Protein AF-A0A3D5P4U0-F1 (afdb_monomer_lite)

Sequence (125 aa):
NHGEEIEGVQIWLSGAMIASYDGDTGSWTGELEVHAGEETAHMDIRMVDHDGVQVELESDHYLEVDVEDESIAEFEQDTPGEFGGHLHGVAVGETDVVFKLMHGAVGSGHADFITAAVHAHVEDH

Secondary structure (DSSP, 8-state):
-------EEEEEETTEEEEEEETTTTEEES-EEEETT-BPSPEEEEEE-TTSPBPPPPTTEEEEEEES-TTTEEEE-SSTT-SEEEEEE-SSEEEEEEEEEEESSTTT-EEEEEPPPEEEEEE--

Radius of gyration: 14.17 Å; chains: 1; bounding box: 34×30×42 Å

pLDDT: mean 95.61, std 8.93, range [38.62, 98.88]

Structure (mmCIF, N/CA/C/O backbone):
data_AF-A0A3D5P4U0-F1
#
_entry.id   AF-A0A3D5P4U0-F1
#
loop_
_atom_site.group_PDB
_atom_site.id
_atom_site.type_symbol
_atom_site.label_atom_id
_atom_site.label_alt_id
_atom_site.label_comp_id
_atom_site.label_asym_id
_atom_site.label_entity_id
_atom_site.label_seq_id
_atom_site.pdbx_PDB_ins_code
_atom_site.Cartn_x
_atom_site.Cartn_y
_atom_site.Cartn_z
_atom_site.occupancy
_atom_site.B_iso_or_equiv
_atom_site.auth_seq_id
_atom_site.auth_comp_id
_atom_site.auth_asym_id
_atom_site.auth_atom_id
_atom_site.pdbx_PDB_model_num
ATOM 1 N N . ASN A 1 1 ? 18.616 -6.698 -22.678 1.00 38.62 1 ASN A N 1
ATOM 2 C CA . ASN A 1 1 ? 18.545 -6.016 -21.382 1.00 38.62 1 ASN A CA 1
ATOM 3 C C . ASN A 1 1 ? 17.101 -5.580 -21.254 1.00 38.62 1 ASN A C 1
ATOM 5 O O . ASN A 1 1 ? 16.771 -4.497 -21.711 1.00 38.62 1 ASN A O 1
ATOM 9 N N . HIS A 1 2 ? 16.225 -6.515 -20.890 1.00 44.38 2 HIS A N 1
ATOM 10 C CA . HIS A 1 2 ? 14.882 -6.149 -20.448 1.00 44.38 2 HIS A CA 1
ATOM 11 C C . HIS A 1 2 ? 15.105 -5.662 -19.019 1.00 44.38 2 HIS A C 1
ATOM 13 O O . HIS A 1 2 ? 15.733 -6.394 -18.257 1.00 44.38 2 HIS A O 1
ATOM 19 N N . GLY A 1 3 ? 14.747 -4.414 -18.712 1.00 50.97 3 GLY A N 1
ATOM 20 C CA . GLY A 1 3 ? 14.593 -4.040 -17.307 1.00 50.97 3 GLY A CA 1
ATOM 21 C C . GLY A 1 3 ? 13.575 -4.998 -16.698 1.00 50.97 3 GLY A C 1
ATOM 22 O O . GLY A 1 3 ? 12.664 -5.422 -17.412 1.00 50.97 3 GLY A O 1
ATOM 23 N N . GLU A 1 4 ? 13.801 -5.419 -15.461 1.00 68.31 4 GLU A N 1
ATOM 24 C CA . GLU A 1 4 ? 12.844 -6.249 -14.730 1.00 68.31 4 GLU A CA 1
ATOM 25 C C . GLU A 1 4 ? 11.528 -5.461 -14.669 1.00 68.31 4 GLU A C 1
ATOM 27 O O . GLU A 1 4 ? 11.476 -4.360 -14.124 1.00 68.31 4 GLU A O 1
ATOM 32 N N . GLU A 1 5 ? 10.515 -5.949 -15.385 1.00 88.44 5 GLU A N 1
ATOM 33 C CA . GLU A 1 5 ? 9.200 -5.318 -15.453 1.00 88.44 5 GLU A CA 1
ATOM 34 C C . GLU A 1 5 ? 8.504 -5.547 -14.109 1.00 88.44 5 GLU A C 1
ATOM 36 O O . GLU A 1 5 ? 8.616 -6.627 -13.528 1.00 88.44 5 GLU A O 1
ATOM 41 N N . ILE A 1 6 ? 7.833 -4.520 -13.581 1.00 95.19 6 ILE A N 1
ATOM 42 C CA . ILE A 1 6 ? 7.044 -4.680 -12.359 1.00 95.19 6 ILE A CA 1
ATOM 43 C C . ILE A 1 6 ? 5.808 -5.499 -12.707 1.00 95.19 6 ILE A C 1
ATOM 45 O O . ILE A 1 6 ? 4.955 -5.047 -13.468 1.00 95.19 6 ILE A O 1
ATOM 49 N N . GLU A 1 7 ? 5.702 -6.680 -12.114 1.00 96.00 7 GLU A N 1
ATOM 50 C CA . GLU A 1 7 ? 4.601 -7.615 -12.342 1.00 96.00 7 GLU A CA 1
ATOM 51 C C . GLU A 1 7 ? 3.828 -7.932 -11.055 1.00 96.00 7 GLU A C 1
ATOM 53 O O . GLU A 1 7 ? 2.837 -8.659 -11.082 1.00 96.00 7 GLU A O 1
ATOM 58 N N . GLY A 1 8 ? 4.211 -7.349 -9.917 1.00 97.88 8 GLY A N 1
ATOM 59 C CA . GLY A 1 8 ? 3.480 -7.540 -8.672 1.00 97.88 8 GLY A CA 1
ATOM 60 C C . GLY A 1 8 ? 3.888 -6.613 -7.536 1.00 97.88 8 GLY A C 1
ATOM 61 O O . GLY A 1 8 ? 4.798 -5.788 -7.650 1.00 97.88 8 GLY A O 1
ATOM 62 N N . VAL A 1 9 ? 3.202 -6.791 -6.406 1.00 98.69 9 VAL A N 1
ATOM 63 C CA . VAL A 1 9 ? 3.482 -6.101 -5.138 1.00 98.69 9 VAL A CA 1
ATOM 64 C C . VAL A 1 9 ? 3.505 -7.114 -4.002 1.00 98.69 9 VAL A C 1
ATOM 66 O O . VAL A 1 9 ? 2.696 -8.035 -3.974 1.00 98.69 9 VAL A O 1
ATOM 69 N N . GLN A 1 10 ? 4.404 -6.948 -3.038 1.00 98.75 10 GLN A N 1
ATOM 70 C CA . GLN A 1 10 ? 4.402 -7.699 -1.784 1.00 98.75 10 GLN A CA 1
ATOM 71 C C . G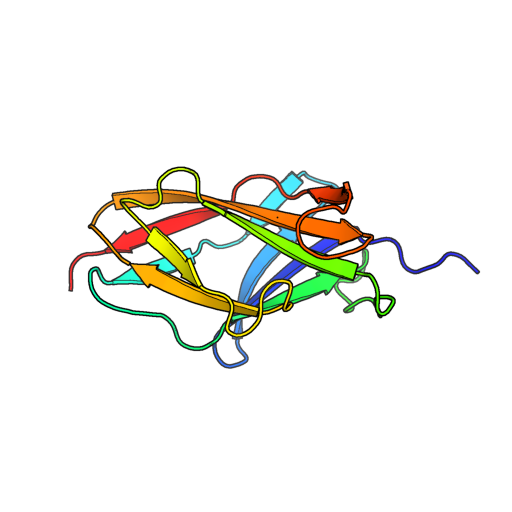LN A 1 10 ? 4.384 -6.742 -0.597 1.00 98.75 10 GLN A C 1
ATOM 73 O O . GLN A 1 10 ? 5.122 -5.758 -0.577 1.00 98.75 10 GLN A O 1
ATOM 78 N N . ILE A 1 11 ? 3.589 -7.076 0.413 1.00 98.69 11 ILE A N 1
ATOM 79 C CA . ILE A 1 11 ? 3.445 -6.311 1.649 1.00 98.69 11 ILE A CA 1
ATOM 80 C C . ILE A 1 11 ? 4.017 -7.139 2.792 1.00 98.69 11 ILE A C 1
ATOM 82 O O . ILE A 1 11 ? 3.569 -8.261 3.051 1.00 98.69 11 ILE A O 1
ATOM 86 N N . TRP A 1 12 ? 5.017 -6.587 3.472 1.00 98.50 12 TRP A N 1
ATOM 87 C CA . TRP A 1 12 ? 5.728 -7.249 4.558 1.00 98.50 12 TRP A CA 1
ATOM 88 C C . TRP A 1 12 ? 5.526 -6.498 5.866 1.00 98.50 12 TRP A C 1
ATOM 90 O O . TRP A 1 12 ? 5.856 -5.325 5.964 1.00 98.50 12 TRP A O 1
ATOM 100 N N . LEU A 1 13 ? 5.054 -7.190 6.897 1.00 97.69 13 LEU A N 1
ATOM 101 C CA . LEU A 1 13 ? 4.889 -6.656 8.243 1.00 97.69 13 LEU A CA 1
ATOM 102 C C . LEU A 1 13 ? 5.826 -7.405 9.188 1.00 97.69 13 LEU A C 1
ATOM 104 O O . LEU A 1 13 ? 5.744 -8.626 9.330 1.00 97.69 13 LEU A O 1
ATOM 108 N N . SER A 1 14 ? 6.746 -6.685 9.835 1.00 93.69 14 SER A N 1
ATOM 109 C CA . SER A 1 14 ? 7.709 -7.276 10.785 1.00 93.69 14 SER A CA 1
ATOM 110 C C . SER A 1 14 ? 8.497 -8.478 10.222 1.00 93.69 14 SER A C 1
ATOM 112 O O . SER A 1 14 ? 8.822 -9.424 10.942 1.00 93.69 14 SER A O 1
ATOM 114 N N . GLY A 1 15 ? 8.809 -8.453 8.921 1.00 91.19 15 GLY A N 1
ATOM 115 C CA . GLY A 1 15 ? 9.560 -9.508 8.233 1.00 91.19 15 GLY A CA 1
ATOM 116 C C . GLY A 1 15 ? 8.739 -10.728 7.797 1.00 91.19 15 GLY A C 1
ATOM 117 O O . GLY A 1 15 ? 9.325 -11.681 7.284 1.00 91.19 15 GLY A O 1
ATOM 118 N N . ALA A 1 16 ? 7.413 -10.704 7.949 1.00 96.94 16 ALA A N 1
ATOM 119 C CA . ALA A 1 16 ? 6.502 -11.684 7.365 1.00 96.94 16 ALA A CA 1
ATOM 120 C C . ALA 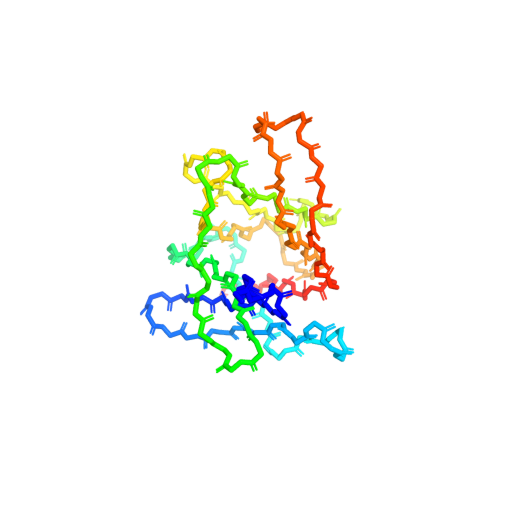A 1 16 ? 5.705 -11.052 6.218 1.00 96.94 16 ALA A C 1
ATOM 122 O O . ALA A 1 16 ? 5.179 -9.954 6.364 1.00 96.94 16 ALA A O 1
ATOM 123 N N . MET A 1 17 ? 5.605 -11.743 5.083 1.00 98.00 17 MET A N 1
ATOM 124 C CA . MET A 1 17 ? 4.727 -11.320 3.993 1.00 98.00 17 MET A CA 1
ATOM 125 C C . MET A 1 17 ? 3.275 -11.591 4.390 1.00 98.00 17 MET A C 1
ATOM 127 O O . MET A 1 17 ? 2.934 -12.738 4.684 1.00 98.00 17 MET A O 1
ATOM 131 N N . ILE A 1 18 ? 2.449 -10.548 4.405 1.00 98.44 18 ILE A N 1
ATOM 132 C CA . ILE A 1 18 ? 1.034 -10.632 4.800 1.00 98.44 18 ILE A CA 1
ATOM 133 C C . ILE A 1 18 ? 0.091 -10.580 3.600 1.00 98.44 18 ILE A C 1
ATOM 135 O O . ILE A 1 18 ? -0.955 -11.221 3.625 1.00 98.44 18 ILE A O 1
ATOM 139 N N . ALA A 1 19 ? 0.491 -9.891 2.528 1.00 98.56 19 ALA A N 1
ATOM 140 C CA . ALA A 1 19 ? -0.281 -9.815 1.300 1.00 98.56 19 ALA A CA 1
ATOM 141 C C . ALA A 1 19 ? 0.627 -9.729 0.069 1.00 98.56 19 ALA A C 1
ATOM 143 O O . ALA A 1 19 ? 1.749 -9.217 0.138 1.00 98.56 19 ALA A O 1
ATOM 144 N N . SER A 1 20 ? 0.141 -10.222 -1.066 1.00 98.69 20 SER A N 1
ATOM 145 C CA . SER A 1 20 ? 0.816 -10.093 -2.357 1.00 98.69 20 SER A CA 1
ATOM 146 C C . SER A 1 20 ? -0.176 -9.921 -3.500 1.00 98.69 20 SER A C 1
ATOM 148 O O . SER A 1 20 ? -1.185 -10.625 -3.551 1.00 98.69 20 SER A O 1
ATOM 150 N N . TYR A 1 21 ? 0.151 -9.041 -4.436 1.00 98.69 21 TYR A N 1
ATOM 151 C CA . TYR A 1 21 ? -0.594 -8.785 -5.657 1.00 98.69 21 TYR A CA 1
ATOM 152 C C . TYR A 1 21 ? 0.106 -9.415 -6.853 1.00 98.69 21 TYR A C 1
ATOM 154 O O . TYR A 1 21 ? 1.298 -9.188 -7.065 1.00 98.69 21 TYR A O 1
ATOM 162 N N . ASP A 1 22 ? -0.662 -10.154 -7.640 1.00 97.88 22 ASP A N 1
ATOM 163 C CA . ASP A 1 22 ? -0.254 -10.719 -8.920 1.00 97.88 22 ASP A CA 1
ATOM 164 C C . ASP A 1 22 ? -0.806 -9.820 -10.041 1.00 97.88 22 ASP A C 1
ATOM 166 O O . ASP A 1 22 ? -2.023 -9.700 -10.217 1.00 97.88 22 ASP A O 1
ATOM 170 N N . GLY A 1 23 ? 0.087 -9.141 -10.765 1.00 95.19 23 GLY A N 1
ATOM 171 C CA . GLY A 1 23 ? -0.259 -8.191 -11.823 1.00 95.19 23 GLY A CA 1
ATOM 172 C C . GLY A 1 23 ? -0.789 -8.840 -13.101 1.00 95.19 23 GLY A C 1
ATOM 173 O O . GLY A 1 23 ? -1.561 -8.203 -13.819 1.00 95.19 23 GLY A O 1
ATOM 174 N N . ASP A 1 24 ? -0.458 -10.109 -13.352 1.00 93.69 24 ASP A N 1
ATOM 175 C CA . ASP A 1 24 ? -0.959 -10.879 -14.496 1.00 93.69 24 ASP A CA 1
ATOM 176 C C . ASP A 1 24 ? -2.448 -11.217 -14.335 1.00 93.69 24 ASP A C 1
ATOM 178 O O . ASP A 1 24 ? -3.242 -11.149 -15.279 1.00 93.69 24 ASP A O 1
ATOM 182 N N . THR A 1 25 ? -2.838 -11.602 -13.121 1.00 96.50 25 THR A N 1
ATOM 183 C CA . THR A 1 25 ? -4.208 -11.997 -12.773 1.00 96.50 25 THR A CA 1
ATOM 184 C C . THR A 1 25 ? -5.035 -10.849 -12.203 1.00 96.50 25 THR A C 1
ATOM 186 O O . THR A 1 25 ? -6.264 -10.948 -12.156 1.00 96.50 25 THR A O 1
ATOM 189 N N . GLY A 1 26 ? -4.383 -9.773 -11.764 1.00 96.62 26 GLY A N 1
ATOM 190 C CA . GLY A 1 26 ? -5.012 -8.629 -11.116 1.00 96.62 26 GLY A CA 1
ATOM 191 C C . GLY A 1 26 ? -5.618 -8.965 -9.754 1.00 96.62 26 GLY A C 1
ATOM 192 O O . GLY A 1 26 ? -6.667 -8.427 -9.406 1.00 96.62 26 GLY A O 1
ATOM 193 N N . SER A 1 27 ? -5.018 -9.904 -9.018 1.00 97.81 27 SER A N 1
ATOM 194 C CA . SER A 1 27 ? -5.598 -10.475 -7.797 1.00 97.81 27 SER A CA 1
ATOM 195 C C . SER A 1 27 ? -4.657 -10.376 -6.601 1.00 97.81 27 SER A C 1
ATOM 197 O O . SER A 1 27 ? -3.451 -10.589 -6.718 1.00 97.81 27 SER A O 1
ATOM 199 N N . TRP A 1 28 ? -5.234 -10.112 -5.429 1.00 98.56 28 TRP A N 1
ATOM 200 C CA . TRP A 1 28 ? -4.533 -10.171 -4.150 1.00 98.56 28 TRP A CA 1
ATOM 201 C C . TRP A 1 28 ? -4.652 -11.550 -3.503 1.00 98.56 28 TRP A C 1
ATOM 203 O O . TRP A 1 28 ? -5.684 -12.218 -3.572 1.00 98.56 28 TRP A O 1
ATOM 213 N N . THR A 1 29 ? -3.581 -11.958 -2.832 1.00 98.50 29 THR A N 1
ATOM 214 C CA . THR A 1 29 ? -3.606 -12.959 -1.765 1.00 98.50 29 THR A CA 1
ATOM 215 C C . THR A 1 29 ? -3.345 -12.240 -0.451 1.00 98.50 29 THR A C 1
ATOM 217 O O . THR A 1 29 ? -2.354 -11.519 -0.361 1.00 98.50 29 THR A O 1
ATOM 220 N N . GLY A 1 30 ? -4.186 -12.474 0.557 1.00 98.25 30 GLY A N 1
ATOM 221 C CA . GLY A 1 30 ? -4.122 -11.779 1.844 1.00 98.25 30 GLY A CA 1
ATOM 222 C C . GLY A 1 30 ? -4.896 -10.460 1.851 1.00 98.25 30 GLY A C 1
ATOM 223 O O . GLY A 1 30 ? -5.397 -10.012 0.820 1.00 98.25 30 GLY A O 1
ATOM 224 N N . GLU A 1 31 ? -4.984 -9.872 3.035 1.00 98.25 31 GLU A N 1
ATOM 225 C CA . GLU A 1 31 ? -5.690 -8.627 3.335 1.00 98.25 31 GLU A CA 1
ATOM 226 C C . GLU A 1 31 ? -4.895 -7.830 4.376 1.00 98.25 31 GLU A C 1
ATOM 228 O O . GLU A 1 31 ? -3.901 -8.326 4.922 1.00 98.25 31 GLU A O 1
ATOM 233 N N . LEU A 1 32 ? -5.271 -6.571 4.593 1.00 98.62 32 LEU A N 1
ATOM 234 C CA . LEU A 1 32 ? -4.670 -5.738 5.631 1.00 98.62 32 LEU A CA 1
ATOM 235 C C . LEU A 1 32 ? -5.565 -5.755 6.868 1.00 98.62 32 LEU A C 1
ATOM 237 O O . LEU A 1 32 ? -6.782 -5.646 6.752 1.00 98.62 32 LEU A O 1
ATOM 241 N N . GLU A 1 33 ? -4.964 -5.859 8.048 1.00 98.12 33 GLU A N 1
ATOM 242 C CA . GLU A 1 33 ? -5.688 -5.975 9.314 1.00 98.12 33 GLU A CA 1
ATOM 243 C C . GLU A 1 33 ? -5.098 -5.020 10.354 1.00 98.12 33 GLU A C 1
ATOM 245 O O . GLU A 1 33 ? -3.876 -4.926 10.510 1.00 98.12 33 GLU A O 1
ATOM 250 N N . VAL A 1 34 ? -5.969 -4.328 11.088 1.00 98.25 34 VAL A N 1
ATOM 251 C CA . VAL A 1 34 ? -5.608 -3.482 12.234 1.00 98.25 34 VAL A CA 1
ATOM 252 C C . VAL A 1 34 ? -6.792 -3.379 13.203 1.00 98.25 34 VAL A C 1
ATOM 254 O O . VAL A 1 34 ? -7.945 -3.530 12.805 1.00 98.25 34 VAL A O 1
ATOM 257 N N . HIS A 1 35 ? -6.543 -3.116 14.485 1.00 98.44 35 HIS A N 1
ATOM 258 C CA . HIS A 1 35 ? -7.619 -2.822 15.437 1.00 98.44 35 HIS A CA 1
ATOM 259 C C . HIS A 1 35 ? -7.980 -1.332 15.437 1.00 98.44 35 HIS A C 1
ATOM 261 O O . HIS A 1 35 ? -7.135 -0.462 15.217 1.00 98.44 35 HIS A O 1
ATOM 267 N N . ALA A 1 36 ? -9.243 -1.016 15.723 1.00 98.31 36 ALA A N 1
ATOM 268 C CA . ALA A 1 36 ? -9.698 0.365 15.843 1.00 98.31 36 ALA A CA 1
ATOM 269 C C . ALA A 1 36 ? -8.944 1.116 16.958 1.00 98.31 36 ALA A C 1
ATOM 271 O O . ALA A 1 36 ? -8.886 0.679 18.109 1.00 98.31 36 ALA A O 1
ATOM 272 N N . GLY A 1 37 ? -8.406 2.287 16.621 1.00 97.94 37 GLY A N 1
ATOM 273 C CA . GLY A 1 37 ? -7.570 3.118 17.484 1.00 97.94 37 GLY A CA 1
ATOM 274 C C . GLY A 1 37 ? -6.104 2.685 17.561 1.00 97.94 37 GLY A C 1
ATOM 275 O O . GLY A 1 37 ? -5.340 3.327 18.285 1.00 97.94 37 GLY A O 1
ATOM 276 N N . GLU A 1 38 ? -5.708 1.632 16.843 1.00 98.12 38 GLU A N 1
ATOM 277 C CA . GLU A 1 38 ? -4.330 1.148 16.782 1.00 98.12 38 GLU A CA 1
ATOM 278 C C . GLU A 1 38 ? -3.664 1.455 15.440 1.00 98.12 38 GLU A C 1
ATOM 280 O O . GLU A 1 38 ? -4.283 1.904 14.476 1.00 98.12 38 GLU A O 1
ATOM 285 N N . GLU A 1 39 ? -2.360 1.223 15.404 1.00 97.69 39 GLU A N 1
ATOM 286 C CA . GLU A 1 39 ? -1.521 1.365 14.228 1.00 97.69 39 GLU A CA 1
ATOM 287 C C . GLU A 1 39 ? -0.675 0.098 14.089 1.00 97.69 39 GLU A C 1
ATOM 289 O O . GLU A 1 39 ? -0.172 -0.442 15.084 1.00 97.69 39 GLU A O 1
ATOM 294 N N . THR A 1 40 ? -0.522 -0.399 12.864 1.00 98.12 40 THR A N 1
ATOM 295 C CA . THR A 1 40 ? 0.363 -1.535 12.608 1.00 98.12 40 THR A CA 1
ATOM 296 C C . THR A 1 40 ? 1.818 -1.176 12.913 1.00 98.12 40 THR A C 1
ATOM 298 O O . THR A 1 40 ? 2.237 -0.018 12.891 1.00 98.12 40 THR A O 1
ATOM 301 N N . ALA A 1 41 ? 2.658 -2.196 13.111 1.00 97.50 41 ALA A N 1
ATOM 302 C CA . ALA A 1 41 ? 4.090 -1.985 12.914 1.00 97.50 41 ALA A CA 1
ATOM 303 C C . ALA A 1 41 ? 4.368 -1.530 11.465 1.00 97.50 41 ALA A C 1
ATOM 305 O O . ALA A 1 41 ? 3.516 -1.688 10.587 1.00 97.50 41 ALA A O 1
ATOM 306 N N . HIS A 1 42 ? 5.569 -1.003 11.219 1.00 97.38 42 HIS A N 1
ATOM 307 C CA . HIS A 1 42 ? 5.960 -0.553 9.884 1.00 97.38 42 HIS A CA 1
ATOM 308 C C . HIS A 1 42 ? 5.834 -1.691 8.859 1.00 97.38 42 HIS A C 1
ATOM 310 O O . HIS A 1 42 ? 6.295 -2.820 9.091 1.00 97.38 42 HIS A O 1
ATOM 316 N N . MET A 1 43 ? 5.197 -1.372 7.739 1.00 98.44 43 MET A N 1
ATOM 317 C CA . MET A 1 43 ? 4.954 -2.240 6.598 1.00 98.44 43 MET A CA 1
ATOM 318 C C . MET A 1 43 ? 5.916 -1.865 5.472 1.00 98.44 43 MET A C 1
ATOM 320 O O . MET A 1 43 ? 5.918 -0.716 5.046 1.00 98.44 43 MET A O 1
ATOM 324 N N . ASP A 1 44 ? 6.682 -2.824 4.950 1.00 98.31 44 ASP A N 1
ATOM 325 C CA . ASP A 1 44 ? 7.473 -2.628 3.731 1.00 98.31 44 ASP A CA 1
ATOM 326 C C . ASP A 1 44 ? 6.626 -2.996 2.502 1.00 98.31 44 ASP A C 1
ATOM 328 O O . ASP A 1 44 ? 6.099 -4.112 2.416 1.00 98.31 44 ASP A O 1
ATOM 332 N N . ILE A 1 45 ? 6.560 -2.101 1.516 1.00 98.38 45 ILE A N 1
ATOM 333 C CA . ILE A 1 45 ? 5.876 -2.328 0.238 1.00 98.38 45 ILE A CA 1
ATOM 334 C C . ILE A 1 45 ? 6.924 -2.555 -0.850 1.00 98.38 45 ILE A C 1
ATOM 336 O O . ILE A 1 45 ? 7.736 -1.682 -1.147 1.00 98.38 45 ILE A O 1
ATOM 340 N N . ARG A 1 46 ? 6.926 -3.736 -1.468 1.00 98.31 46 ARG A N 1
ATOM 341 C CA . ARG A 1 46 ? 7.939 -4.123 -2.461 1.00 98.31 46 ARG A CA 1
ATOM 342 C C . ARG A 1 46 ? 7.309 -4.325 -3.824 1.00 98.31 46 ARG A C 1
ATOM 344 O O . ARG A 1 46 ? 6.427 -5.165 -3.966 1.00 98.31 46 ARG A O 1
ATOM 351 N N . MET A 1 47 ? 7.811 -3.598 -4.817 1.00 98.06 47 MET A N 1
ATOM 352 C CA . MET A 1 47 ? 7.527 -3.861 -6.227 1.00 98.06 47 MET A CA 1
ATOM 353 C C . MET A 1 47 ? 8.375 -5.053 -6.678 1.00 98.06 47 MET A C 1
ATOM 355 O O . MET A 1 47 ? 9.576 -5.089 -6.391 1.00 98.06 47 MET A O 1
ATOM 359 N N . VAL A 1 48 ? 7.758 -6.037 -7.329 1.00 98.00 48 VAL A N 1
ATOM 360 C CA . VAL A 1 48 ? 8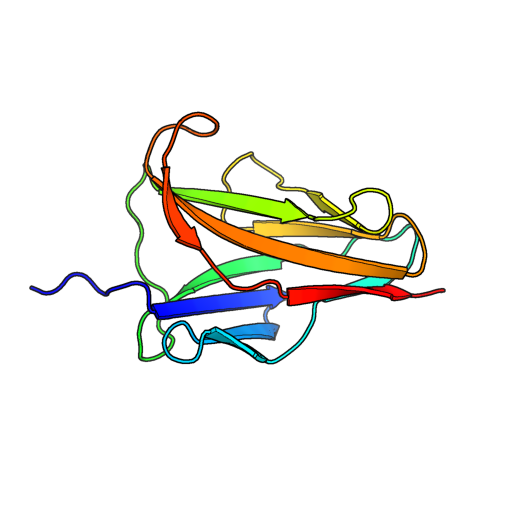.420 -7.296 -7.697 1.00 98.00 48 VAL A CA 1
ATOM 361 C C . VAL A 1 48 ? 8.224 -7.651 -9.165 1.00 98.00 48 VAL A C 1
ATOM 363 O O . VAL A 1 48 ? 7.256 -7.213 -9.787 1.00 98.00 48 VAL A O 1
ATOM 366 N N . ASP A 1 49 ? 9.152 -8.437 -9.702 1.00 95.81 49 ASP A N 1
ATOM 367 C CA . ASP A 1 49 ? 9.063 -9.032 -11.033 1.00 95.81 49 ASP A CA 1
ATOM 368 C C . ASP A 1 49 ? 8.210 -10.315 -11.036 1.00 95.81 49 ASP A C 1
ATOM 370 O O . ASP A 1 49 ? 7.647 -10.717 -10.010 1.00 95.81 49 ASP A O 1
ATOM 374 N N . HIS A 1 50 ? 8.148 -10.976 -12.196 1.00 91.62 50 HIS A N 1
ATOM 375 C CA . HIS A 1 50 ? 7.436 -12.242 -12.402 1.00 91.62 50 HIS A CA 1
ATOM 376 C C . HIS A 1 50 ? 7.805 -13.340 -11.392 1.00 91.62 50 HIS A C 1
ATOM 378 O O . HIS A 1 50 ? 6.975 -14.164 -11.006 1.00 91.62 50 HIS A O 1
ATOM 384 N N . ASP A 1 51 ? 9.072 -13.377 -10.976 1.00 91.81 51 ASP A N 1
ATOM 385 C CA . ASP A 1 51 ? 9.611 -14.402 -10.088 1.00 91.81 51 ASP A CA 1
ATOM 386 C C . ASP A 1 51 ? 9.428 -14.023 -8.603 1.00 91.81 51 ASP A C 1
ATOM 388 O O . ASP A 1 51 ? 9.850 -14.761 -7.703 1.00 91.81 51 ASP A O 1
ATOM 392 N N . GLY A 1 52 ? 8.783 -12.884 -8.324 1.00 93.88 52 GLY A N 1
ATOM 393 C CA . GLY A 1 52 ? 8.588 -12.345 -6.982 1.00 93.88 52 GLY A CA 1
ATOM 394 C C . GLY A 1 52 ? 9.860 -11.740 -6.386 1.00 93.88 52 GLY A C 1
ATOM 395 O O . GLY A 1 52 ? 9.936 -11.568 -5.162 1.00 93.88 52 GLY A O 1
ATOM 396 N N . VAL A 1 53 ? 10.862 -11.445 -7.218 1.00 95.75 53 VAL A N 1
ATOM 397 C CA . VAL A 1 53 ? 12.102 -10.781 -6.821 1.00 95.75 53 VAL A CA 1
ATOM 398 C C . VAL A 1 53 ? 11.862 -9.278 -6.790 1.00 95.75 53 VAL A C 1
ATOM 400 O O . VAL A 1 53 ? 11.254 -8.712 -7.692 1.00 95.75 53 VAL A O 1
ATOM 403 N N . GLN A 1 54 ? 12.324 -8.619 -5.726 1.00 96.12 54 GLN A N 1
ATOM 404 C CA . GLN A 1 54 ? 12.208 -7.168 -5.614 1.00 96.12 54 GLN A CA 1
ATOM 405 C C . GLN A 1 54 ? 13.013 -6.480 -6.716 1.00 96.12 54 GLN A C 1
ATOM 407 O O . GLN A 1 54 ? 14.223 -6.685 -6.813 1.00 96.12 54 GLN A O 1
ATOM 412 N N . VAL A 1 55 ? 12.337 -5.620 -7.472 1.00 95.94 55 VAL A N 1
ATOM 413 C CA . VAL A 1 55 ? 12.951 -4.831 -8.539 1.00 95.94 55 VAL A CA 1
ATOM 414 C C . VAL A 1 55 ? 13.648 -3.607 -7.950 1.00 95.94 55 VAL A C 1
ATOM 416 O O . VAL A 1 55 ? 13.138 -2.949 -7.037 1.00 95.94 55 VAL A O 1
ATOM 419 N N . GLU A 1 56 ? 14.834 -3.293 -8.471 1.00 94.75 56 GLU A N 1
ATOM 420 C CA . GLU A 1 56 ? 15.552 -2.061 -8.144 1.00 94.75 56 GLU A CA 1
ATOM 421 C C . GLU A 1 56 ? 14.923 -0.876 -8.89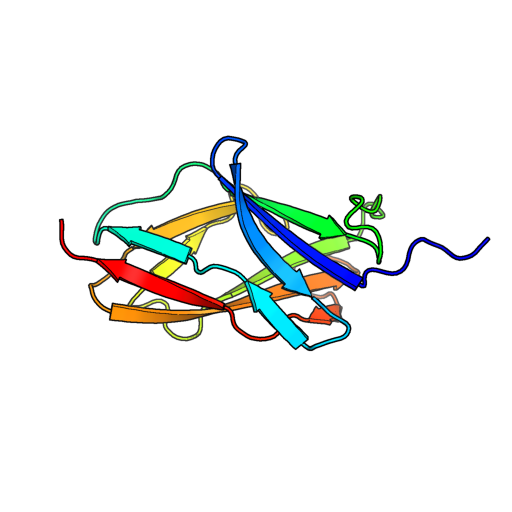1 1.00 94.75 56 GLU A C 1
ATOM 423 O O . GLU A 1 56 ? 14.897 -0.844 -10.121 1.00 94.75 56 GLU A O 1
ATOM 428 N N . LEU A 1 57 ? 14.410 0.102 -8.141 1.00 94.50 57 LEU A N 1
ATOM 429 C CA . LEU A 1 57 ? 13.735 1.279 -8.687 1.00 94.50 57 LEU A CA 1
ATOM 430 C C . LEU A 1 57 ? 14.688 2.473 -8.815 1.00 94.50 57 LEU A C 1
ATOM 432 O O . LEU A 1 57 ? 15.626 2.636 -8.030 1.00 94.50 57 LEU A O 1
ATOM 436 N N . GLU A 1 58 ? 14.420 3.344 -9.787 1.00 93.25 58 GLU A N 1
ATOM 437 C CA . GLU A 1 58 ? 15.164 4.596 -9.942 1.00 93.25 58 GLU A CA 1
ATOM 438 C C . GLU A 1 58 ? 14.757 5.624 -8.871 1.00 93.25 58 GLU A C 1
ATOM 440 O O . GLU A 1 58 ? 13.682 5.554 -8.279 1.00 93.25 58 GLU A O 1
ATOM 445 N N . SER A 1 59 ? 15.618 6.612 -8.612 1.00 93.81 59 SER A N 1
ATOM 446 C CA . SER A 1 59 ? 15.443 7.567 -7.502 1.00 93.81 59 SER A CA 1
ATOM 447 C C . SER A 1 59 ? 14.241 8.513 -7.620 1.00 93.81 59 SER A C 1
ATOM 449 O O . SER A 1 59 ? 13.954 9.248 -6.679 1.00 93.81 59 SER A O 1
ATOM 451 N N . ASP A 1 60 ? 13.607 8.574 -8.785 1.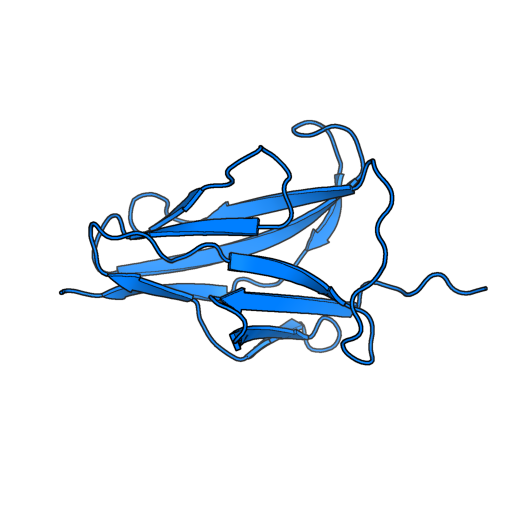00 95.94 60 ASP A N 1
ATOM 452 C CA . ASP A 1 60 ? 12.396 9.349 -9.060 1.00 95.94 60 ASP A CA 1
ATOM 453 C C . ASP A 1 60 ? 11.117 8.499 -9.025 1.00 95.94 60 ASP A C 1
ATOM 455 O O . ASP A 1 60 ? 10.037 9.008 -9.329 1.00 95.94 60 ASP A O 1
ATOM 459 N N . HIS A 1 61 ? 11.221 7.234 -8.618 1.00 97.69 61 HIS A N 1
ATOM 460 C CA . HIS A 1 61 ? 10.064 6.424 -8.278 1.00 97.69 61 HIS A CA 1
ATOM 461 C C . HIS A 1 61 ? 9.643 6.662 -6.830 1.00 97.69 61 HIS A C 1
ATOM 463 O O . HIS A 1 61 ? 10.478 6.829 -5.938 1.00 97.69 61 HIS A O 1
ATOM 469 N N . TYR A 1 62 ? 8.338 6.646 -6.589 1.00 98.50 62 TYR A N 1
ATOM 470 C CA . TYR A 1 62 ? 7.762 6.778 -5.256 1.00 98.50 62 TYR A CA 1
ATOM 471 C C . TYR A 1 62 ? 6.455 5.992 -5.137 1.00 98.50 62 TYR A C 1
ATOM 473 O O . TYR A 1 62 ? 5.812 5.681 -6.142 1.00 98.50 62 TYR A O 1
ATOM 481 N N . LEU A 1 63 ? 6.065 5.662 -3.907 1.00 98.56 63 LEU A N 1
ATOM 482 C CA . LEU A 1 63 ? 4.800 4.994 -3.618 1.00 98.56 63 LEU A CA 1
ATOM 483 C C . LEU A 1 63 ? 3.705 6.023 -3.330 1.00 98.56 63 LEU A C 1
ATOM 485 O O . LEU A 1 63 ? 3.869 6.886 -2.468 1.00 98.56 63 LEU A O 1
ATOM 489 N N . GLU A 1 64 ? 2.571 5.887 -4.006 1.00 98.62 64 GLU A N 1
ATOM 490 C CA . GLU A 1 64 ? 1.319 6.541 -3.623 1.00 98.62 64 GLU A CA 1
ATOM 491 C C . GLU A 1 64 ? 0.325 5.471 -3.170 1.00 98.62 64 GLU A C 1
ATOM 493 O O . GLU A 1 64 ? 0.224 4.406 -3.789 1.00 98.62 64 GLU A O 1
ATOM 498 N N . VAL A 1 65 ? -0.371 5.744 -2.069 1.00 98.62 65 VAL A N 1
ATOM 499 C CA . VAL A 1 65 ? -1.368 4.848 -1.485 1.00 98.62 65 VAL A CA 1
ATOM 500 C C . VAL A 1 65 ? -2.673 5.616 -1.373 1.00 98.62 65 VAL A C 1
ATOM 502 O O . VAL A 1 65 ? -2.722 6.648 -0.709 1.00 98.62 65 VAL A O 1
ATOM 505 N N . ASP A 1 66 ? -3.709 5.113 -2.036 1.00 98.56 66 ASP A N 1
ATOM 506 C CA . ASP A 1 66 ? -5.062 5.649 -1.932 1.00 98.56 66 ASP A CA 1
ATOM 507 C C . ASP A 1 66 ? -5.881 4.730 -1.027 1.00 98.56 66 ASP A C 1
ATOM 509 O O . ASP A 1 66 ? -5.966 3.528 -1.294 1.00 98.56 66 ASP A O 1
ATOM 513 N N . VAL A 1 67 ? -6.525 5.294 -0.008 1.00 98.75 67 VAL A N 1
ATOM 514 C CA . VAL A 1 67 ? -7.539 4.596 0.789 1.00 98.75 67 VAL A CA 1
ATOM 515 C C . VAL A 1 67 ? -8.913 5.154 0.427 1.00 98.75 67 VAL A C 1
ATOM 517 O O . VAL A 1 67 ? -9.102 6.369 0.405 1.00 98.75 67 VAL A O 1
ATOM 520 N N . GLU A 1 68 ? -9.867 4.284 0.084 1.00 98.75 68 GLU A N 1
ATOM 521 C CA . GLU A 1 68 ? -11.187 4.716 -0.403 1.00 98.75 68 GLU A CA 1
ATOM 522 C C . GLU A 1 68 ? -11.981 5.490 0.662 1.00 98.75 68 GLU A C 1
ATOM 524 O O . GLU A 1 68 ? -12.541 6.551 0.367 1.00 98.75 68 GLU A O 1
ATOM 529 N N . ASP A 1 69 ? -12.020 4.975 1.893 1.00 98.69 69 ASP A N 1
ATOM 530 C CA . ASP A 1 69 ? -12.677 5.596 3.039 1.00 98.69 69 ASP A CA 1
ATOM 531 C C . ASP A 1 69 ? -11.708 5.745 4.220 1.00 98.69 69 ASP A C 1
ATOM 533 O O . ASP A 1 69 ? -11.601 4.888 5.102 1.00 98.69 69 ASP A O 1
ATOM 537 N N . GLU A 1 70 ? -11.041 6.899 4.265 1.00 98.62 70 GLU A N 1
ATOM 538 C CA . GLU A 1 70 ? -10.146 7.287 5.363 1.00 98.62 70 GLU A CA 1
ATOM 539 C C . GLU A 1 70 ? -10.859 7.420 6.721 1.00 98.62 70 GLU A C 1
ATOM 541 O O . GLU A 1 70 ? -10.214 7.462 7.762 1.00 98.62 70 GLU A O 1
ATOM 546 N N . SER A 1 71 ? -12.200 7.431 6.770 1.00 98.50 71 SER A N 1
ATOM 547 C CA . SER A 1 71 ? -12.909 7.386 8.056 1.00 98.50 71 SER A CA 1
ATOM 548 C C . SER A 1 71 ? -12.909 5.996 8.708 1.00 98.50 71 SER A C 1
ATOM 550 O O . SER A 1 71 ? -13.291 5.879 9.876 1.00 98.50 71 SER A O 1
ATOM 552 N N . ILE A 1 72 ? -12.478 4.963 7.973 1.00 98.69 72 ILE A N 1
ATOM 553 C CA . ILE A 1 72 ? -12.335 3.580 8.442 1.00 98.69 72 ILE A CA 1
ATOM 554 C C . ILE A 1 72 ? -10.869 3.270 8.738 1.00 98.69 72 ILE A C 1
ATOM 556 O O . ILE A 1 72 ? -10.568 2.858 9.857 1.00 98.69 72 ILE A O 1
ATOM 560 N N . ALA A 1 73 ? -9.964 3.499 7.785 1.00 98.75 73 ALA A N 1
ATOM 561 C CA . ALA A 1 73 ? -8.527 3.289 7.958 1.00 98.75 73 ALA A CA 1
ATOM 562 C C . ALA A 1 73 ? -7.715 4.334 7.190 1.00 98.75 73 ALA A C 1
ATOM 564 O O . ALA A 1 73 ? -8.141 4.782 6.135 1.00 98.75 73 ALA A O 1
ATOM 565 N N . GLU A 1 74 ? -6.521 4.666 7.669 1.00 98.62 74 GLU A N 1
ATOM 566 C CA . GLU A 1 74 ? -5.585 5.578 7.000 1.00 98.62 74 GLU A CA 1
ATOM 567 C C . GLU A 1 74 ? -4.245 4.864 6.774 1.00 98.62 74 GLU A C 1
ATOM 569 O O . GLU A 1 74 ? -3.827 4.048 7.597 1.00 98.62 74 GLU A O 1
ATOM 574 N N . PHE A 1 75 ? -3.564 5.146 5.658 1.00 98.62 75 PHE A N 1
ATOM 575 C CA . PHE A 1 75 ? -2.200 4.663 5.423 1.00 98.62 75 PHE A CA 1
ATOM 576 C C . PHE A 1 75 ? -1.207 5.817 5.581 1.00 98.62 75 PHE A C 1
ATOM 578 O O . PHE A 1 75 ? -1.147 6.726 4.752 1.00 98.62 75 PHE A O 1
ATOM 585 N N . GLU A 1 76 ? -0.409 5.775 6.641 1.00 98.19 76 GLU A N 1
ATOM 586 C CA . GLU A 1 76 ? 0.528 6.831 7.008 1.00 98.19 76 GLU A CA 1
ATOM 587 C C . GLU A 1 76 ? 1.954 6.469 6.574 1.00 98.19 76 GLU A C 1
ATOM 589 O O . GLU A 1 76 ? 2.560 5.524 7.077 1.00 98.19 76 GLU A O 1
ATOM 594 N N . GLN A 1 77 ? 2.520 7.235 5.639 1.00 97.88 77 GLN A N 1
ATOM 595 C CA . GLN A 1 77 ? 3.939 7.133 5.286 1.00 97.88 77 GLN A CA 1
ATOM 596 C C . GLN A 1 77 ? 4.780 8.032 6.204 1.00 97.88 77 GLN A C 1
ATOM 598 O O . GLN A 1 77 ? 4.481 9.221 6.345 1.00 97.88 77 GLN A O 1
ATOM 603 N N . ASP A 1 78 ? 5.886 7.506 6.744 1.00 93.94 78 ASP A N 1
ATOM 604 C CA . ASP A 1 78 ? 6.855 8.281 7.539 1.00 93.94 78 ASP A CA 1
ATOM 605 C C . ASP A 1 78 ? 7.423 9.466 6.737 1.00 93.94 78 ASP A C 1
ATOM 607 O O . ASP A 1 78 ? 7.557 10.592 7.233 1.00 93.94 78 ASP A O 1
ATOM 611 N N . THR A 1 79 ? 7.741 9.213 5.464 1.00 96.12 79 THR A N 1
ATOM 612 C CA . THR A 1 79 ? 8.095 10.228 4.471 1.00 96.12 79 THR A CA 1
ATOM 613 C C . THR A 1 79 ? 7.190 10.085 3.244 1.00 96.12 79 THR A C 1
ATOM 615 O O . THR A 1 79 ? 7.088 8.987 2.701 1.00 96.12 79 THR A O 1
ATOM 618 N N . PRO A 1 80 ? 6.574 11.171 2.731 1.00 96.56 80 PRO A N 1
ATOM 619 C CA . PRO A 1 80 ? 5.751 11.092 1.526 1.00 96.56 80 PRO A CA 1
ATOM 620 C C . PRO A 1 80 ? 6.494 10.439 0.358 1.00 96.56 80 PRO A C 1
ATOM 622 O O . PRO A 1 80 ? 7.585 10.884 -0.011 1.00 96.56 80 PRO A O 1
ATOM 625 N N . GLY A 1 81 ? 5.887 9.413 -0.238 1.00 97.06 81 GLY A N 1
ATOM 626 C CA . GLY A 1 81 ? 6.481 8.670 -1.348 1.00 97.06 81 GLY A CA 1
ATOM 627 C C . GLY A 1 81 ? 7.356 7.476 -0.952 1.00 97.06 81 GLY A C 1
ATOM 628 O O . GLY A 1 81 ? 7.839 6.770 -1.837 1.00 97.06 81 GLY A O 1
ATOM 629 N N . GLU A 1 82 ? 7.576 7.233 0.341 1.00 97.38 82 GLU A N 1
ATOM 630 C CA . GLU A 1 82 ? 8.351 6.089 0.823 1.00 97.38 82 GLU A CA 1
ATOM 631 C C . GLU A 1 82 ? 7.651 4.752 0.546 1.00 97.38 82 GLU A C 1
ATOM 633 O O . GLU A 1 82 ? 6.431 4.631 0.631 1.00 97.38 82 GLU A O 1
ATOM 638 N N . PHE A 1 83 ? 8.429 3.713 0.240 1.00 97.88 83 PHE A N 1
ATOM 639 C CA . PHE A 1 83 ? 7.933 2.358 -0.026 1.00 97.88 83 PHE A CA 1
ATOM 640 C C . PHE A 1 83 ? 7.592 1.594 1.264 1.00 97.88 83 PHE A C 1
ATOM 642 O O . PHE A 1 83 ? 7.979 0.441 1.452 1.00 97.88 83 PHE A O 1
ATOM 649 N N . GLY A 1 84 ? 6.872 2.256 2.162 1.00 97.38 84 GLY A N 1
ATOM 650 C CA . GLY A 1 84 ? 6.484 1.726 3.454 1.00 97.38 84 GLY A CA 1
ATOM 651 C C . GLY A 1 84 ? 5.756 2.753 4.307 1.00 97.38 84 GLY A C 1
ATOM 652 O O . GLY A 1 84 ? 5.690 3.936 3.968 1.00 97.38 84 GLY A O 1
ATOM 653 N N . GLY A 1 85 ? 5.170 2.275 5.395 1.00 98.00 85 GLY A N 1
ATOM 654 C CA . GLY A 1 85 ? 4.358 3.087 6.287 1.00 98.00 85 GLY A CA 1
ATOM 655 C C . GLY A 1 85 ? 3.568 2.239 7.268 1.00 98.00 85 GLY A C 1
ATOM 656 O O . GLY A 1 85 ? 3.940 1.106 7.575 1.00 98.00 85 GLY A O 1
ATOM 657 N N . HIS A 1 86 ? 2.471 2.797 7.746 1.00 98.50 86 HIS A N 1
ATOM 658 C CA . HIS A 1 86 ? 1.653 2.237 8.802 1.00 98.50 86 HIS A CA 1
ATOM 659 C C . HIS A 1 86 ? 0.184 2.264 8.400 1.00 98.50 86 HIS A C 1
ATOM 661 O O . HIS A 1 86 ? -0.285 3.254 7.846 1.00 98.50 86 HIS A O 1
ATOM 667 N N . LEU A 1 87 ? -0.555 1.198 8.700 1.00 98.56 87 LEU A N 1
ATOM 668 C CA . LEU A 1 87 ? -2.008 1.229 8.615 1.00 98.56 87 LEU A CA 1
ATOM 669 C C . LEU A 1 87 ? -2.564 1.633 9.983 1.00 98.56 87 LEU A C 1
ATOM 671 O O . LEU A 1 87 ? -2.338 0.934 10.973 1.00 98.56 87 LEU A O 1
ATOM 675 N N . HIS A 1 88 ? -3.292 2.743 10.034 1.00 98.69 88 HIS A N 1
ATOM 676 C CA . HIS A 1 88 ? -4.004 3.210 11.215 1.00 98.69 88 HIS A CA 1
ATOM 677 C C . HIS A 1 88 ? -5.488 2.841 11.119 1.00 98.69 88 HIS A C 1
ATOM 679 O O . HIS A 1 88 ? -6.163 3.193 10.153 1.00 98.69 88 HIS A O 1
ATOM 685 N N . GLY A 1 89 ? -6.016 2.135 12.122 1.00 98.56 89 GLY A N 1
ATOM 686 C CA . GLY A 1 89 ? -7.439 1.813 12.204 1.00 98.56 89 GLY A CA 1
ATOM 687 C C . GLY A 1 89 ? -8.223 2.953 12.848 1.00 98.56 89 GLY A C 1
ATOM 688 O O . GLY A 1 89 ? -8.088 3.187 14.045 1.00 98.56 89 GLY A O 1
ATOM 689 N N . VAL A 1 90 ? -9.093 3.632 12.102 1.00 98.44 90 VAL A N 1
ATOM 690 C CA . VAL A 1 90 ? -9.889 4.766 12.608 1.00 98.44 90 VAL A CA 1
ATOM 691 C C . VAL A 1 90 ? -11.197 4.286 13.238 1.00 98.44 90 VAL A C 1
ATOM 693 O O . VAL A 1 90 ? -11.525 4.647 14.373 1.00 98.44 90 VAL A O 1
ATOM 696 N N . ALA A 1 91 ? -11.952 3.453 12.522 1.00 98.56 91 ALA A N 1
ATOM 697 C CA . ALA A 1 91 ? -13.239 2.934 12.970 1.00 98.56 91 ALA A CA 1
ATOM 698 C C . ALA A 1 91 ? -13.477 1.517 12.448 1.00 98.56 91 ALA A C 1
ATOM 700 O O . ALA A 1 91 ? -13.082 1.190 11.337 1.00 98.56 91 ALA A O 1
ATOM 701 N N . VAL A 1 92 ? -14.174 0.692 13.239 1.00 98.56 92 VAL A N 1
ATOM 702 C CA . VAL A 1 92 ? -14.509 -0.689 12.858 1.00 98.56 92 VAL A CA 1
ATOM 703 C C . VAL A 1 92 ? -15.264 -0.715 11.530 1.00 98.56 92 VAL A C 1
ATOM 705 O O . VAL A 1 92 ? -16.307 -0.067 11.392 1.00 98.56 92 VAL A O 1
ATOM 708 N N . GLY A 1 93 ? -14.766 -1.500 10.580 1.00 98.50 93 GLY A N 1
ATOM 709 C CA . GLY A 1 93 ? -15.281 -1.539 9.219 1.00 98.50 93 GLY A CA 1
ATOM 710 C C . GLY A 1 93 ? -14.296 -2.167 8.241 1.00 98.50 93 GLY A C 1
ATOM 711 O O . GLY A 1 93 ? -13.343 -2.833 8.634 1.00 98.50 93 GLY A O 1
ATOM 712 N N . GLU A 1 94 ? -14.556 -1.949 6.960 1.00 98.62 94 GLU A N 1
ATOM 713 C CA . GLU A 1 94 ? -13.717 -2.396 5.853 1.00 98.62 94 GLU A CA 1
ATOM 714 C C . GLU A 1 94 ? -13.644 -1.268 4.823 1.00 98.62 94 GLU A C 1
ATOM 716 O O . GLU A 1 94 ? -14.662 -0.629 4.541 1.00 98.62 94 GLU A O 1
ATOM 721 N N . THR A 1 95 ? -12.452 -1.018 4.291 1.00 98.81 95 THR A N 1
ATOM 722 C CA . THR A 1 95 ? -12.208 -0.090 3.180 1.00 98.81 95 THR A CA 1
ATOM 723 C C . THR A 1 95 ? -11.240 -0.723 2.188 1.00 98.81 95 THR A C 1
ATOM 725 O O . THR A 1 95 ? -10.526 -1.668 2.515 1.00 98.81 95 THR A O 1
ATOM 728 N N . ASP A 1 96 ? -11.183 -0.169 0.987 1.00 98.81 96 ASP A N 1
ATOM 729 C CA . ASP A 1 96 ? -10.264 -0.588 -0.059 1.00 98.81 96 ASP A CA 1
ATOM 730 C C . ASP A 1 96 ? -9.002 0.284 -0.082 1.00 98.81 96 ASP A C 1
ATOM 732 O O . ASP A 1 96 ?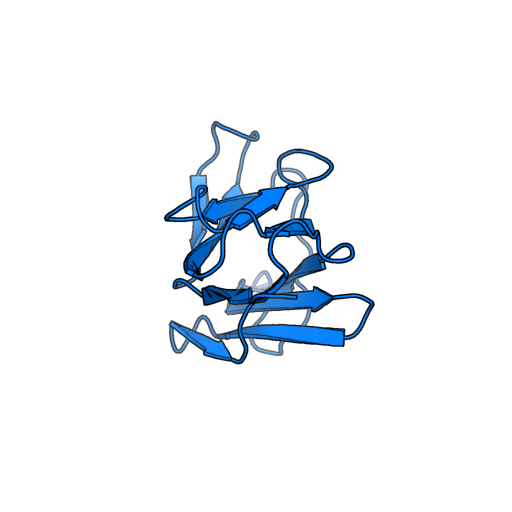 -9.067 1.501 0.118 1.00 98.81 96 ASP A O 1
ATOM 736 N N . VAL A 1 97 ? -7.853 -0.345 -0.345 1.00 98.88 97 VAL A N 1
ATOM 737 C CA . VAL A 1 97 ? -6.541 0.306 -0.467 1.00 98.88 97 VAL A CA 1
ATOM 738 C C . VAL A 1 97 ? -5.921 -0.014 -1.824 1.00 98.88 97 VAL A C 1
ATOM 740 O O . VAL A 1 97 ? -5.838 -1.176 -2.224 1.00 98.88 97 VAL A O 1
ATOM 743 N N . VAL A 1 98 ? -5.454 1.015 -2.531 1.00 98.88 98 VAL A N 1
ATOM 744 C CA . VAL A 1 98 ? -4.774 0.896 -3.826 1.00 98.88 98 VAL A CA 1
ATOM 745 C C . VAL A 1 98 ? -3.351 1.426 -3.715 1.00 98.88 98 VAL A C 1
ATOM 747 O O . VAL A 1 98 ? -3.126 2.595 -3.414 1.00 98.88 98 VAL A O 1
ATOM 750 N N . PHE A 1 99 ? -2.386 0.573 -4.042 1.00 98.69 99 PHE A N 1
ATOM 751 C CA . PHE A 1 99 ? -0.971 0.927 -4.132 1.00 98.69 99 PHE A CA 1
ATOM 752 C C . PHE A 1 99 ? -0.598 1.259 -5.578 1.00 98.69 99 PHE A C 1
ATOM 754 O O . PHE A 1 99 ? -0.944 0.508 -6.502 1.00 98.69 99 PHE A O 1
ATOM 761 N N . LYS A 1 100 ? 0.133 2.360 -5.770 1.00 98.56 100 LYS A N 1
ATOM 762 C CA . LYS A 1 100 ? 0.609 2.825 -7.076 1.00 98.56 100 LYS A CA 1
ATOM 763 C C . LYS A 1 100 ? 2.113 3.046 -7.061 1.00 98.56 100 LYS A C 1
ATOM 765 O O . LYS A 1 100 ? 2.635 3.759 -6.203 1.00 98.56 100 LYS A O 1
ATOM 770 N N . LEU A 1 101 ? 2.794 2.498 -8.062 1.00 98.31 101 LEU A N 1
ATOM 771 C CA . LEU A 1 101 ? 4.146 2.930 -8.386 1.00 98.31 101 LEU A CA 1
ATOM 772 C C . LEU A 1 101 ? 4.048 4.199 -9.221 1.00 98.31 101 LEU A C 1
ATOM 774 O O . LEU A 1 101 ? 3.537 4.177 -10.343 1.00 98.31 101 LEU A O 1
ATOM 778 N N . MET A 1 102 ? 4.551 5.290 -8.670 1.00 98.31 102 MET A N 1
ATOM 779 C CA . MET A 1 102 ? 4.572 6.581 -9.328 1.00 98.31 102 MET A CA 1
ATOM 780 C C . MET A 1 102 ? 5.979 6.912 -9.811 1.00 98.31 102 MET A C 1
ATOM 782 O O . MET A 1 102 ? 6.962 6.536 -9.179 1.00 98.31 102 MET A O 1
ATOM 786 N N . HIS A 1 103 ? 6.057 7.682 -10.891 1.00 97.12 103 HIS A N 1
ATOM 787 C CA . HIS A 1 103 ? 7.288 8.186 -11.483 1.00 97.12 103 HIS A CA 1
ATOM 788 C C . HIS A 1 103 ? 7.216 9.709 -11.628 1.00 97.12 103 HIS A C 1
ATOM 790 O O . HIS A 1 103 ? 6.297 10.279 -12.238 1.00 97.12 103 HIS A O 1
ATOM 796 N N . GLY A 1 104 ? 8.206 10.384 -11.046 1.00 97.06 104 GLY A N 1
ATOM 797 C CA . GLY A 1 104 ? 8.421 11.821 -11.114 1.00 97.06 104 GLY A CA 1
ATOM 798 C C . GLY A 1 104 ? 8.596 12.435 -9.727 1.00 97.06 104 GLY A C 1
ATOM 799 O O . GLY A 1 104 ? 9.044 11.797 -8.783 1.00 97.06 104 GLY A O 1
ATOM 800 N N . ALA A 1 105 ? 8.242 13.711 -9.584 1.00 96.56 105 ALA A N 1
ATOM 801 C CA . ALA A 1 105 ? 8.271 14.363 -8.278 1.00 96.56 105 ALA A CA 1
ATOM 802 C C . ALA A 1 105 ? 6.985 14.061 -7.493 1.00 96.56 105 ALA A C 1
ATOM 804 O O . ALA A 1 105 ? 5.887 14.227 -8.035 1.00 96.56 105 ALA A O 1
ATOM 805 N N . VAL A 1 106 ? 7.132 13.698 -6.214 1.00 95.88 106 VAL A N 1
ATOM 806 C CA . VAL A 1 106 ? 6.027 13.427 -5.275 1.00 95.88 106 VAL A CA 1
ATOM 807 C C . VAL A 1 106 ? 4.944 14.510 -5.372 1.00 95.88 106 VAL A C 1
ATOM 809 O O . VAL A 1 106 ? 5.236 15.707 -5.320 1.00 95.88 106 VAL A O 1
ATOM 812 N N . GLY A 1 107 ? 3.693 14.082 -5.558 1.00 92.25 107 GLY A N 1
ATOM 813 C CA . GLY A 1 107 ? 2.521 14.953 -5.724 1.00 92.25 107 GLY A CA 1
ATOM 814 C C . GLY A 1 107 ? 2.319 15.539 -7.130 1.00 92.25 107 GLY A C 1
ATOM 815 O O . GLY A 1 107 ? 1.379 16.304 -7.341 1.00 92.25 107 GLY A O 1
ATOM 816 N N . SER A 1 108 ? 3.181 15.219 -8.101 1.00 95.69 108 SER A N 1
ATOM 817 C CA . SER A 1 108 ? 3.059 15.692 -9.494 1.00 95.69 108 SER A CA 1
ATOM 818 C C . SER A 1 108 ? 3.456 14.665 -10.561 1.00 95.69 108 SER A C 1
ATOM 820 O O . SER A 1 108 ? 3.443 14.990 -11.750 1.00 95.69 108 SER A O 1
ATOM 822 N N . GLY A 1 109 ? 3.836 13.454 -10.144 1.00 96.19 109 GLY A N 1
ATOM 823 C CA . GLY A 1 109 ? 4.203 12.354 -11.027 1.00 96.19 109 GLY A CA 1
ATOM 824 C C . GLY A 1 109 ? 3.010 11.709 -11.732 1.00 96.19 109 GLY A C 1
ATOM 825 O O . GLY A 1 109 ? 1.880 12.200 -11.695 1.00 96.19 109 GLY A O 1
ATOM 826 N N . HIS A 1 110 ? 3.282 10.586 -12.386 1.00 97.50 110 HIS A N 1
ATOM 827 C CA . HIS A 1 110 ? 2.284 9.735 -13.031 1.00 97.50 110 HIS A CA 1
ATOM 828 C C . HIS A 1 110 ? 2.466 8.288 -12.584 1.00 97.50 110 HIS A C 1
ATOM 830 O O . HIS A 1 110 ? 3.561 7.909 -12.183 1.00 97.50 110 HIS A O 1
ATOM 836 N N . ALA A 1 111 ? 1.389 7.506 -12.626 1.00 97.50 111 ALA A N 1
ATOM 837 C CA . ALA A 1 111 ? 1.440 6.099 -12.265 1.00 97.50 111 ALA A CA 1
ATOM 838 C C . ALA A 1 111 ? 2.006 5.269 -13.422 1.00 97.50 111 ALA A C 1
ATOM 840 O O . ALA A 1 111 ? 1.441 5.288 -14.519 1.00 97.50 111 ALA A O 1
ATOM 841 N N . ASP A 1 112 ? 3.065 4.516 -13.140 1.00 96.25 112 ASP A N 1
ATOM 842 C CA . ASP A 1 112 ? 3.619 3.495 -14.034 1.00 96.25 112 ASP A CA 1
ATOM 843 C C . ASP A 1 112 ? 2.960 2.129 -13.778 1.00 96.25 112 ASP A C 1
ATOM 845 O O . ASP A 1 112 ? 2.808 1.328 -14.699 1.00 96.25 112 ASP A O 1
ATOM 849 N N . PHE A 1 113 ? 2.494 1.886 -12.547 1.00 97.38 113 PHE A N 1
ATOM 850 C CA . PHE A 1 113 ? 1.786 0.668 -12.155 1.00 97.38 113 PHE A CA 1
ATOM 851 C C . PHE A 1 113 ? 0.715 0.966 -11.100 1.00 97.38 113 PHE A C 1
ATOM 853 O O . PHE A 1 113 ? 0.926 1.786 -10.206 1.00 97.38 113 PHE A O 1
ATOM 860 N N . ILE A 1 114 ? -0.433 0.292 -11.196 1.00 98.44 114 ILE A N 1
ATOM 861 C CA . ILE A 1 114 ? -1.567 0.441 -10.277 1.00 98.44 114 ILE A CA 1
ATOM 862 C C . ILE A 1 114 ? -2.099 -0.951 -9.938 1.00 98.44 114 ILE A C 1
ATOM 864 O O . ILE A 1 114 ? -2.400 -1.741 -10.834 1.00 98.44 114 ILE A O 1
ATOM 868 N N . THR A 1 115 ? -2.227 -1.236 -8.647 1.00 98.62 115 THR A N 1
ATOM 869 C CA . THR A 1 115 ? -2.845 -2.475 -8.154 1.00 98.62 115 THR A CA 1
ATOM 870 C C . THR A 1 115 ? -4.374 -2.422 -8.254 1.00 98.62 115 THR A C 1
ATOM 872 O O . THR A 1 115 ? -4.976 -1.347 -8.276 1.00 98.62 115 THR A O 1
ATOM 875 N N . ALA A 1 116 ? -5.034 -3.582 -8.287 1.00 98.56 116 ALA A N 1
ATOM 876 C CA . ALA A 1 116 ? -6.426 -3.646 -7.841 1.00 98.56 116 ALA A CA 1
ATOM 877 C C . ALA A 1 116 ? -6.499 -3.325 -6.337 1.00 98.56 116 ALA A C 1
ATOM 879 O O . ALA A 1 116 ? -5.487 -3.397 -5.640 1.00 98.56 116 ALA A O 1
ATOM 880 N N . ALA A 1 117 ? -7.686 -3.009 -5.824 1.00 98.50 117 ALA A N 1
ATOM 881 C CA . ALA A 1 117 ? -7.862 -2.789 -4.394 1.00 98.50 117 ALA A CA 1
ATOM 882 C C . ALA A 1 117 ? -7.575 -4.061 -3.576 1.00 98.50 117 ALA A C 1
ATOM 884 O O . ALA A 1 117 ? -7.996 -5.156 -3.962 1.00 98.50 117 ALA A O 1
ATOM 885 N N . VAL A 1 118 ? -6.879 -3.900 -2.449 1.00 98.62 118 VAL A N 1
ATOM 886 C CA . VAL A 1 118 ? -6.852 -4.874 -1.348 1.00 98.62 118 VAL A CA 1
ATOM 887 C C . VAL A 1 118 ? -7.758 -4.377 -0.230 1.00 98.62 118 VAL A C 1
ATOM 889 O O . VAL A 1 118 ? -7.804 -3.176 0.036 1.00 98.62 118 VAL A O 1
ATOM 892 N N . HIS A 1 119 ? -8.459 -5.291 0.431 1.00 98.62 119 HIS A N 1
ATOM 893 C CA . HIS A 1 119 ? -9.288 -4.946 1.578 1.00 98.62 119 HIS A CA 1
ATOM 894 C C . HIS A 1 119 ? -8.419 -4.653 2.806 1.00 98.62 119 HIS A C 1
ATOM 896 O O . HIS A 1 119 ? -7.458 -5.373 3.099 1.00 98.62 119 HIS A O 1
ATOM 902 N N . ALA A 1 120 ? -8.776 -3.595 3.525 1.00 98.62 120 ALA A N 1
ATOM 903 C CA . ALA A 1 120 ? -8.285 -3.277 4.853 1.00 98.62 120 ALA A CA 1
ATOM 904 C C . ALA A 1 120 ? -9.431 -3.424 5.853 1.00 98.62 120 ALA A C 1
ATOM 906 O O . ALA A 1 120 ? -10.415 -2.683 5.802 1.00 98.62 120 ALA A O 1
ATOM 907 N N . HIS A 1 121 ? -9.287 -4.378 6.766 1.00 98.50 121 HIS A N 1
ATOM 908 C CA . HIS A 1 121 ? -10.244 -4.663 7.822 1.00 98.50 121 HIS A CA 1
ATOM 909 C C . HIS A 1 121 ? -9.804 -3.994 9.118 1.00 98.50 121 HIS A C 1
ATOM 911 O O . HIS A 1 121 ? -8.679 -4.180 9.589 1.00 98.50 121 HIS A O 1
ATOM 917 N N . VAL A 1 122 ? -10.724 -3.235 9.707 1.00 98.56 122 VAL A N 1
ATOM 918 C CA . VAL A 1 122 ? -10.550 -2.641 11.027 1.00 98.56 122 VAL A CA 1
ATOM 919 C C . VAL A 1 122 ? -11.463 -3.355 12.004 1.00 98.56 122 VAL A C 1
ATOM 921 O O . VAL A 1 122 ? -12.691 -3.266 11.914 1.00 98.56 122 VAL A O 1
ATOM 924 N N . GLU A 1 123 ? -10.860 -4.076 12.940 1.00 97.00 123 GLU A N 1
ATOM 925 C CA . GLU A 1 123 ? -11.581 -4.895 13.909 1.00 97.00 123 GLU A CA 1
ATOM 926 C C . GLU A 1 123 ? -11.757 -4.190 15.258 1.00 97.00 123 GLU A C 1
ATOM 928 O O . GLU A 1 123 ? -11.040 -3.248 15.604 1.00 97.00 123 GLU A O 1
ATOM 933 N N . ASP A 1 124 ? -12.726 -4.668 16.041 1.00 92.06 124 ASP A N 1
ATOM 934 C CA . ASP A 1 124 ? -12.825 -4.302 17.455 1.00 92.06 124 ASP A CA 1
ATOM 935 C C . ASP A 1 124 ? -11.681 -4.961 18.246 1.00 92.06 124 ASP A C 1
ATOM 937 O O . ASP A 1 124 ? -11.075 -5.938 17.796 1.00 92.06 124 ASP A O 1
ATOM 941 N N . HIS A 1 125 ? -11.387 -4.410 19.417 1.00 72.25 125 HIS A N 1
ATOM 942 C CA . HIS A 1 125 ? -10.273 -4.821 20.273 1.00 72.25 125 HIS A CA 1
ATOM 943 C C . HIS A 1 125 ? -10.699 -5.831 21.364 1.00 72.25 125 HIS A C 1
ATOM 945 O O . HIS A 1 125 ? -11.885 -5.854 21.772 1.00 72.25 125 HIS A O 1
#

Foldseek 3Di:
DPQQDQQKKFKDAPRRTAKIAGNVVLDMDHAAEDAAQDKGHKIAMFGAHPVRHGGDDDPQKFKDKDKPDVCAWDFDDPDQRHRMTMIHGHDADKIWMKIFTFGHDRPPTHGPDIGDTGMYGYHHD